Protein AF-A0A293N3F0-F1 (afdb_monomer_lite)

Secondary structure (DSSP, 8-state):
-HHHHHHHHHTT----HHHHHHHHHHHHHT---GGG-HHHHHHTHHHHHHTSTTPPSSTTHHHHHHHHHHHH--S---HHHHHHHHHHHHHHHHHHHHS-S--HHHHHHHHHHSTTHHHHHHHHHHHHHHHHHHHHHHHHHTT---GGGS--

Sequence (152 aa):
MEECLKARFQNRDIKNPECKKEVARLIHEGKADVQADPILHKACLTDIKYYCHGLSPGHGNILSCLLTGLESGSVTLTDECHTLLSKRVEMFEYAAQVAPVESIRDVVQQIANSPSRNYFLVVAMGALGVIFLGGLFCGRVTKRVPISMKNR

pLDDT: mean 80.21, std 11.43, range [46.19, 95.31]

Foldseek 3Di:
DVVVLLVCLLVVVDPDLVVNLVSLVVLLVQPWACVSPVQLCVQCVVVCVPFVPPDDHGPNSSVVSVVCCLPVVPDDGDPSNNVVNVSSVVSNVSSCVSHPDDDVVNVVVCLVPDPCVVVVVVVVVVVVVCVVVVCVVVVVVVVPPDPVPPPD

InterPro domains:
  IPR001893 Cysteine-rich Golgi apparatus protein 1 repeat [PF00839] (17-72)
  IPR017873 Cysteine-rich Golgi apparatus protein 1 repeat, eukaryote [PS51289] (14-74)
  IPR039728 Golgi apparatus protein 1 [PTHR11884] (1-152)

Radius of gyration: 26.38 Å; chains: 1; bounding box: 50×30×82 Å

Structure (mmCIF, N/CA/C/O backbone):
data_AF-A0A293N3F0-F1
#
_entry.id   AF-A0A293N3F0-F1
#
loop_
_atom_site.group_PDB
_atom_site.id
_atom_site.type_symbol
_atom_site.label_atom_id
_atom_site.label_alt_id
_atom_site.label_comp_id
_atom_site.label_asym_id
_atom_site.label_entity_id
_atom_site.label_seq_id
_atom_site.pdbx_PDB_ins_code
_atom_site.Cartn_x
_atom_site.Cartn_y
_atom_site.Cartn_z
_atom_site.occupancy
_atom_site.B_iso_or_equiv
_atom_site.auth_seq_id
_atom_site.auth_comp_id
_atom_site.auth_asym_id
_atom_site.auth_atom_id
_atom_site.pdbx_PDB_model_num
ATOM 1 N N . MET A 1 1 ? 1.650 -15.672 10.628 1.00 46.19 1 MET A N 1
ATOM 2 C CA . MET A 1 1 ? 3.028 -15.121 10.581 1.00 46.19 1 MET A CA 1
ATOM 3 C C . MET A 1 1 ? 3.096 -13.708 10.002 1.00 46.19 1 MET A C 1
ATOM 5 O O . MET A 1 1 ? 3.982 -12.974 10.418 1.00 46.19 1 MET A O 1
ATOM 9 N N . GLU A 1 2 ? 2.182 -13.285 9.118 1.00 61.94 2 GLU A N 1
ATOM 10 C CA . GLU A 1 2 ? 2.215 -11.922 8.549 1.00 61.94 2 GLU A CA 1
ATOM 11 C C . GLU A 1 2 ? 2.062 -10.787 9.575 1.00 61.94 2 GLU A C 1
ATOM 13 O O . GLU A 1 2 ? 2.668 -9.732 9.411 1.00 61.94 2 GLU A O 1
ATOM 18 N N . GLU A 1 3 ? 1.292 -10.994 10.646 1.00 72.12 3 GLU A N 1
ATOM 19 C CA . GLU A 1 3 ? 1.019 -9.955 11.652 1.00 72.12 3 GLU A CA 1
ATOM 20 C C . GLU A 1 3 ? 2.283 -9.467 12.368 1.00 72.12 3 GLU A C 1
ATOM 22 O O . GLU A 1 3 ? 2.443 -8.270 12.589 1.00 72.12 3 GLU A O 1
ATOM 27 N N . CYS A 1 4 ? 3.225 -10.368 12.669 1.00 81.56 4 CYS A N 1
ATOM 28 C CA . CYS A 1 4 ? 4.481 -9.999 13.323 1.00 81.56 4 CYS A CA 1
ATOM 29 C C . CYS A 1 4 ? 5.340 -9.107 12.414 1.00 81.56 4 CYS A C 1
ATOM 31 O O . CYS A 1 4 ? 5.905 -8.112 12.866 1.00 81.56 4 CYS A O 1
ATOM 33 N N . LEU A 1 5 ? 5.400 -9.425 11.117 1.00 84.19 5 LEU A N 1
ATOM 34 C CA . LEU A 1 5 ? 6.167 -8.642 10.152 1.00 84.19 5 LEU A CA 1
ATOM 35 C C . LEU A 1 5 ? 5.540 -7.258 9.929 1.00 84.19 5 LEU A C 1
ATOM 37 O O . LEU A 1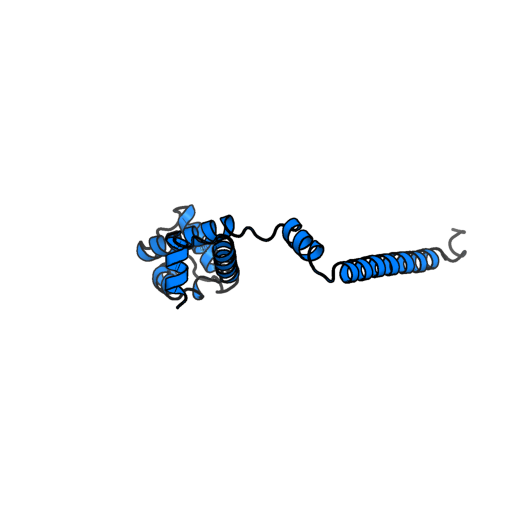 5 ? 6.259 -6.259 9.949 1.00 84.19 5 LEU A O 1
ATOM 41 N N . LYS A 1 6 ? 4.206 -7.188 9.806 1.00 82.94 6 LYS A N 1
ATOM 42 C CA . LYS A 1 6 ? 3.456 -5.922 9.718 1.00 82.94 6 LYS A CA 1
ATOM 43 C C . LYS A 1 6 ? 3.674 -5.058 10.966 1.00 82.94 6 LYS A C 1
ATOM 45 O O . LYS A 1 6 ? 3.966 -3.873 10.834 1.00 82.94 6 LYS A O 1
ATOM 50 N N . ALA A 1 7 ? 3.652 -5.655 12.160 1.00 84.31 7 ALA A N 1
ATOM 51 C CA . ALA A 1 7 ? 3.921 -4.951 13.415 1.00 84.31 7 ALA A CA 1
ATOM 52 C C . ALA A 1 7 ? 5.356 -4.399 13.489 1.00 84.31 7 ALA A C 1
ATOM 54 O O . ALA A 1 7 ? 5.555 -3.241 13.846 1.00 84.31 7 ALA A O 1
ATOM 55 N N . ARG A 1 8 ? 6.371 -5.186 13.100 1.00 89.12 8 ARG A N 1
ATOM 56 C CA . ARG A 1 8 ? 7.775 -4.726 13.048 1.00 89.12 8 ARG A CA 1
ATOM 57 C C . ARG A 1 8 ? 7.980 -3.592 12.046 1.00 89.12 8 ARG A C 1
ATOM 59 O O . ARG A 1 8 ? 8.755 -2.674 12.309 1.00 89.12 8 ARG A O 1
ATOM 66 N N . PHE A 1 9 ? 7.296 -3.655 10.906 1.00 87.62 9 PHE A N 1
ATOM 67 C CA . PHE A 1 9 ? 7.331 -2.603 9.897 1.00 87.62 9 PHE A CA 1
ATOM 68 C C . PHE A 1 9 ? 6.691 -1.310 10.421 1.00 87.62 9 PHE A C 1
ATOM 70 O O . PHE A 1 9 ? 7.307 -0.248 10.331 1.00 87.62 9 PHE A O 1
ATOM 77 N N . GLN A 1 10 ? 5.519 -1.417 11.055 1.00 86.00 10 GLN A N 1
ATOM 78 C CA . GLN A 1 10 ? 4.803 -0.293 11.667 1.00 86.00 10 GLN A CA 1
ATOM 79 C C . GLN A 1 10 ? 5.600 0.361 12.805 1.00 86.00 10 GLN A C 1
ATOM 81 O O . GLN A 1 10 ? 5.709 1.583 12.863 1.00 86.00 10 GLN A O 1
ATOM 86 N N . ASN A 1 11 ? 6.248 -0.446 13.648 1.00 88.19 11 ASN A N 1
ATOM 87 C CA . ASN A 1 11 ? 7.101 0.023 14.745 1.00 88.19 11 ASN A CA 1
ATOM 88 C C . ASN A 1 11 ? 8.466 0.561 14.283 1.00 88.19 11 ASN A C 1
ATOM 90 O O . ASN A 1 11 ? 9.259 1.003 15.108 1.00 88.19 11 ASN A O 1
ATOM 94 N N . ARG A 1 12 ? 8.755 0.545 12.973 1.00 87.19 12 ARG A N 1
ATOM 95 C CA . ARG A 1 12 ? 10.038 0.980 12.390 1.00 87.19 12 ARG A CA 1
ATOM 96 C C . ARG A 1 12 ? 11.248 0.189 12.914 1.00 87.19 12 ARG A C 1
ATOM 98 O O . ARG A 1 12 ? 12.374 0.681 12.881 1.00 87.19 12 ARG A O 1
ATOM 105 N N . ASP A 1 13 ? 11.031 -1.061 13.320 1.00 90.25 13 ASP A N 1
ATOM 106 C CA . ASP A 1 13 ? 12.058 -1.944 13.890 1.00 90.25 13 ASP A CA 1
ATOM 107 C C . ASP A 1 13 ? 13.000 -2.542 12.828 1.00 90.25 13 ASP A C 1
ATOM 109 O O . ASP A 1 13 ? 14.061 -3.086 13.151 1.00 90.25 13 ASP A O 1
ATOM 113 N N . ILE A 1 14 ? 12.621 -2.478 11.547 1.00 87.44 14 ILE A N 1
ATOM 114 C CA . ILE A 1 14 ? 13.403 -3.050 10.446 1.00 87.44 14 ILE A CA 1
ATOM 115 C C . ILE A 1 14 ? 14.575 -2.122 10.110 1.00 87.44 14 ILE A C 1
ATOM 117 O O . ILE A 1 14 ? 14.421 -1.117 9.416 1.00 87.44 14 ILE A O 1
ATOM 121 N N . LYS A 1 15 ? 15.766 -2.483 10.605 1.00 88.50 15 LYS A N 1
ATOM 122 C CA . LYS A 1 15 ? 17.005 -1.700 10.443 1.00 88.50 15 LYS A CA 1
ATOM 123 C C . LYS A 1 15 ? 17.650 -1.828 9.063 1.00 88.50 15 LYS A C 1
ATOM 125 O O . LYS A 1 15 ? 18.282 -0.883 8.606 1.00 88.50 15 LYS A O 1
ATOM 130 N N . ASN A 1 16 ? 17.538 -2.994 8.422 1.00 89.38 16 ASN A N 1
ATOM 131 C CA . ASN A 1 16 ? 18.142 -3.217 7.109 1.00 89.38 16 ASN A CA 1
ATOM 132 C C . ASN A 1 16 ? 17.300 -2.501 6.032 1.00 89.38 16 ASN A C 1
ATOM 134 O O . ASN A 1 16 ? 16.131 -2.861 5.876 1.00 89.38 16 ASN A O 1
ATOM 138 N N . PRO A 1 17 ? 17.864 -1.525 5.295 1.00 84.75 17 PRO A N 1
ATOM 139 C CA . PRO A 1 17 ? 17.119 -0.729 4.321 1.00 84.75 17 PRO A CA 1
ATOM 140 C C . PRO A 1 17 ? 16.588 -1.556 3.144 1.00 84.75 17 PRO A C 1
ATOM 142 O O . PRO A 1 17 ? 15.457 -1.330 2.727 1.00 84.75 17 PRO A O 1
ATOM 145 N N . GLU A 1 18 ? 17.336 -2.555 2.670 1.00 83.19 18 GLU A N 1
ATOM 146 C CA . GLU A 1 18 ? 16.906 -3.434 1.572 1.00 83.19 18 GLU A CA 1
ATOM 147 C C . GLU A 1 18 ? 15.745 -4.333 2.013 1.00 83.19 18 GLU A C 1
ATOM 149 O O . GLU A 1 18 ? 14.714 -4.412 1.353 1.00 83.19 18 GLU A O 1
ATOM 154 N N . CYS A 1 19 ? 15.857 -4.937 3.202 1.00 88.12 19 CYS A N 1
ATOM 155 C CA . CYS A 1 19 ? 14.767 -5.724 3.791 1.00 88.12 19 CYS A CA 1
ATOM 156 C C . CYS A 1 19 ? 13.516 -4.863 4.001 1.00 88.12 19 CYS A C 1
ATOM 158 O O . CYS A 1 19 ? 12.400 -5.276 3.707 1.00 88.12 19 CYS A O 1
ATOM 160 N N . LYS A 1 20 ? 13.702 -3.630 4.473 1.00 88.50 20 LYS A N 1
ATOM 161 C CA . LYS A 1 20 ? 12.616 -2.678 4.687 1.00 88.50 20 LYS A CA 1
ATOM 162 C C . LYS A 1 20 ? 11.925 -2.290 3.374 1.00 88.50 20 LYS A C 1
ATOM 164 O O . LYS A 1 20 ? 10.699 -2.196 3.362 1.00 88.50 20 LYS A O 1
ATOM 169 N N . LYS A 1 21 ? 12.686 -2.104 2.289 1.00 86.19 21 LYS A N 1
ATOM 170 C CA . LYS A 1 21 ? 12.165 -1.832 0.942 1.00 86.19 21 LYS A CA 1
ATOM 171 C C . LYS A 1 21 ? 11.367 -3.016 0.400 1.00 86.19 21 LYS A C 1
ATOM 173 O O . LYS A 1 21 ? 10.247 -2.818 -0.056 1.00 86.19 21 LYS A O 1
ATOM 178 N N . GLU A 1 22 ? 11.876 -4.238 0.531 1.00 84.00 22 GLU A N 1
ATOM 179 C CA . GLU A 1 22 ? 11.142 -5.437 0.106 1.00 84.00 22 GLU A CA 1
ATOM 180 C C . GLU A 1 22 ? 9.869 -5.668 0.921 1.00 84.00 22 GLU A C 1
ATOM 182 O O . GLU A 1 22 ? 8.820 -5.972 0.361 1.00 84.00 22 GLU A O 1
ATOM 187 N N . VAL A 1 23 ? 9.908 -5.458 2.239 1.00 87.81 23 VAL A N 1
ATOM 188 C CA . VAL A 1 23 ? 8.703 -5.549 3.077 1.00 87.81 23 VAL A CA 1
ATOM 189 C C . VAL A 1 23 ? 7.677 -4.487 2.677 1.00 87.81 23 VAL A C 1
ATOM 191 O O . VAL A 1 23 ? 6.494 -4.799 2.564 1.00 87.81 23 VAL A O 1
ATOM 194 N N . ALA A 1 24 ? 8.113 -3.255 2.407 1.00 86.06 24 ALA A N 1
ATOM 195 C CA . ALA A 1 24 ? 7.238 -2.206 1.895 1.00 86.06 24 ALA A CA 1
ATOM 196 C C . ALA A 1 24 ? 6.640 -2.567 0.525 1.00 86.06 24 ALA A C 1
ATOM 198 O O . ALA A 1 24 ? 5.442 -2.373 0.323 1.00 86.06 24 ALA A O 1
ATOM 199 N N . ARG A 1 25 ? 7.436 -3.155 -0.379 1.00 82.69 25 ARG A N 1
ATOM 200 C CA . ARG A 1 25 ? 6.977 -3.651 -1.684 1.00 82.69 25 ARG A CA 1
ATOM 201 C C . ARG A 1 25 ? 5.902 -4.726 -1.521 1.00 82.69 25 ARG A C 1
ATOM 203 O O . ARG A 1 25 ? 4.836 -4.602 -2.110 1.00 82.69 25 ARG A O 1
ATOM 210 N N . LEU A 1 26 ? 6.125 -5.713 -0.651 1.00 81.94 26 LEU A N 1
ATOM 211 C CA . LEU A 1 26 ? 5.149 -6.766 -0.344 1.00 81.94 26 LEU A CA 1
ATOM 212 C C . LEU A 1 26 ? 3.852 -6.208 0.259 1.00 81.94 26 LEU A C 1
ATOM 214 O O . LEU A 1 26 ? 2.766 -6.667 -0.084 1.00 81.94 26 LEU A O 1
ATOM 218 N N . ILE A 1 27 ? 3.944 -5.205 1.137 1.00 82.00 27 ILE A N 1
ATOM 219 C CA . ILE A 1 27 ? 2.766 -4.519 1.687 1.00 82.00 27 ILE A CA 1
ATOM 220 C C . ILE A 1 27 ? 2.012 -3.783 0.573 1.00 82.00 27 ILE A C 1
ATOM 222 O O . ILE A 1 27 ? 0.787 -3.855 0.522 1.00 82.00 27 ILE A O 1
ATOM 226 N N . HIS A 1 28 ? 2.725 -3.106 -0.329 1.00 77.12 28 HIS A N 1
ATOM 227 C CA . HIS A 1 28 ? 2.126 -2.374 -1.442 1.00 77.12 28 HIS A CA 1
ATOM 228 C C . HIS A 1 28 ? 1.442 -3.306 -2.453 1.00 77.12 28 HIS A C 1
ATOM 230 O O . HIS A 1 28 ? 0.310 -3.055 -2.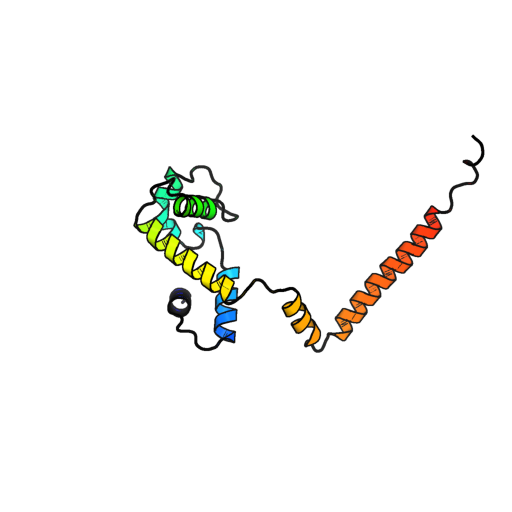855 1.00 77.12 28 HIS A O 1
ATOM 236 N N . GLU A 1 29 ? 2.088 -4.415 -2.809 1.00 73.44 29 GLU A N 1
ATOM 237 C CA . GLU A 1 29 ? 1.539 -5.453 -3.692 1.00 73.44 29 GLU A CA 1
ATOM 238 C C . GLU A 1 29 ? 0.371 -6.204 -3.042 1.00 73.44 29 GLU A C 1
ATOM 240 O O . GLU A 1 29 ? -0.576 -6.598 -3.718 1.00 73.44 29 GLU A O 1
ATOM 245 N N . GLY A 1 30 ? 0.392 -6.335 -1.714 1.00 69.25 30 GLY A N 1
ATOM 246 C CA . GLY A 1 30 ? -0.699 -6.882 -0.913 1.00 69.25 30 GLY A CA 1
ATOM 247 C C . GLY A 1 30 ? -1.872 -5.920 -0.690 1.00 69.25 30 GLY A C 1
ATOM 248 O O . GLY A 1 30 ? -2.778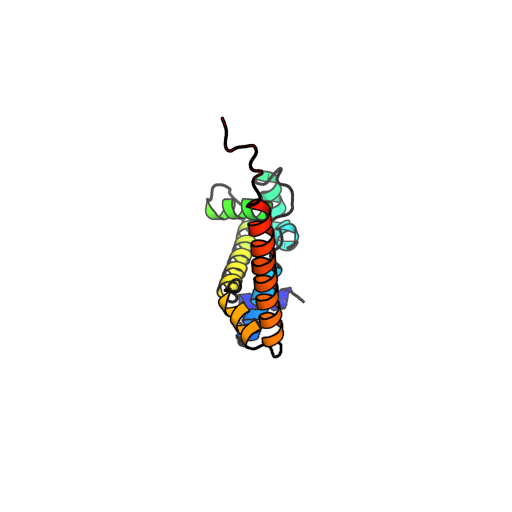 -6.249 0.083 1.00 69.25 30 GLY A O 1
ATOM 249 N N . LYS A 1 31 ? -1.883 -4.733 -1.319 1.00 63.84 31 LYS A N 1
ATOM 250 C CA . LYS A 1 31 ? -2.985 -3.764 -1.223 1.00 63.84 31 LYS A CA 1
ATOM 251 C C . LYS A 1 31 ? -4.223 -4.298 -1.949 1.00 63.84 31 LYS A C 1
ATOM 253 O O . LYS A 1 31 ? -4.488 -3.980 -3.103 1.00 63.84 31 LYS A O 1
ATOM 258 N N . ALA A 1 32 ? -4.995 -5.114 -1.249 1.00 63.22 32 ALA A N 1
ATOM 259 C CA . ALA A 1 32 ? -6.278 -5.627 -1.703 1.00 63.22 32 ALA A CA 1
ATOM 260 C C . ALA A 1 32 ? -7.451 -4.910 -1.004 1.00 63.22 32 ALA A C 1
ATOM 262 O O . ALA A 1 32 ? -7.255 -4.124 -0.069 1.00 63.22 32 ALA A O 1
ATOM 263 N N . ASP A 1 33 ? -8.673 -5.158 -1.495 1.00 63.69 33 ASP A N 1
ATOM 264 C CA . ASP A 1 33 ? -9.922 -4.585 -0.971 1.00 63.69 33 ASP A CA 1
ATOM 265 C C . ASP A 1 33 ? -10.056 -4.796 0.554 1.00 63.69 33 ASP A C 1
ATOM 267 O O . ASP A 1 33 ? -9.345 -5.603 1.156 1.00 63.69 33 ASP A O 1
ATOM 271 N N . VAL A 1 34 ? -10.985 -4.097 1.209 1.00 68.12 34 VAL A N 1
ATOM 272 C CA . VAL A 1 34 ? -11.257 -4.223 2.651 1.00 68.12 34 VAL A CA 1
ATOM 273 C C . VAL A 1 34 ? -11.445 -5.691 3.072 1.00 68.12 34 VAL A C 1
ATOM 275 O O . VAL A 1 34 ? -11.053 -6.068 4.167 1.00 68.12 34 VAL A O 1
ATOM 278 N N . GLN A 1 35 ? -11.949 -6.541 2.170 1.00 66.00 35 GLN A N 1
ATOM 279 C CA . GLN A 1 35 ? -12.154 -7.978 2.375 1.00 66.00 35 GLN A CA 1
ATOM 280 C C . GLN A 1 35 ? -10.866 -8.794 2.551 1.00 66.00 35 GLN A C 1
ATOM 282 O O . GLN A 1 35 ? -10.912 -9.878 3.128 1.00 66.00 35 GLN A O 1
ATOM 287 N N . ALA A 1 36 ? -9.724 -8.300 2.071 1.00 72.44 36 ALA A N 1
ATOM 288 C CA . ALA A 1 36 ? -8.440 -8.974 2.245 1.00 72.44 36 ALA A CA 1
ATOM 289 C C . ALA A 1 36 ? -7.894 -8.860 3.675 1.00 72.44 36 ALA A C 1
ATOM 291 O O . ALA A 1 36 ? -6.981 -9.593 4.046 1.00 72.44 36 ALA A O 1
ATOM 292 N N . ASP A 1 37 ? -8.452 -7.953 4.478 1.00 76.81 37 ASP A N 1
ATOM 293 C CA . ASP A 1 37 ? -8.165 -7.834 5.899 1.00 76.81 37 ASP A CA 1
ATOM 294 C C . ASP A 1 37 ? -9.435 -8.179 6.693 1.00 76.81 37 ASP A C 1
ATOM 296 O O . ASP A 1 37 ? -10.302 -7.323 6.886 1.00 76.81 37 ASP A O 1
ATOM 300 N N . PRO A 1 38 ? -9.591 -9.439 7.139 1.00 82.38 38 PRO A N 1
ATOM 301 C CA . PRO A 1 38 ? -10.797 -9.877 7.834 1.00 82.38 38 PRO A CA 1
ATOM 302 C C . PRO A 1 38 ? -11.023 -9.140 9.161 1.00 82.38 38 PRO A C 1
ATOM 304 O O . PRO A 1 38 ? -12.167 -9.054 9.608 1.00 82.38 38 PRO A O 1
ATOM 307 N N . ILE A 1 39 ? -9.972 -8.585 9.777 1.00 83.62 39 ILE A N 1
ATOM 308 C CA . ILE A 1 39 ? -10.074 -7.803 11.015 1.00 83.62 39 ILE A CA 1
ATOM 309 C C . ILE A 1 39 ? -10.707 -6.449 10.697 1.00 83.62 39 ILE A C 1
ATOM 311 O O . ILE A 1 39 ? -11.724 -6.084 11.286 1.00 83.62 39 ILE A O 1
ATOM 315 N N . LEU A 1 40 ? -10.161 -5.745 9.706 1.00 85.00 40 LEU A N 1
ATOM 316 C CA . LEU A 1 40 ? -10.698 -4.464 9.258 1.00 85.00 40 LEU A CA 1
ATOM 317 C C . LEU A 1 40 ? -12.111 -4.599 8.683 1.00 85.00 40 LEU A C 1
ATOM 319 O O . LEU A 1 40 ? -12.986 -3.797 9.000 1.00 85.00 40 LEU A O 1
ATOM 323 N N . HIS A 1 41 ? -12.357 -5.623 7.863 1.00 86.38 41 HIS A N 1
ATOM 324 C CA . HIS A 1 41 ? -13.678 -5.875 7.298 1.00 86.38 41 HIS A CA 1
ATOM 325 C C . HIS A 1 41 ? -14.718 -6.112 8.392 1.00 86.38 41 HIS A C 1
ATOM 327 O O . HIS A 1 41 ? -15.832 -5.614 8.277 1.00 86.38 41 HIS A O 1
ATOM 333 N N . LYS A 1 42 ? -14.368 -6.844 9.459 1.00 88.31 42 LYS A N 1
ATOM 334 C CA . LYS A 1 42 ? -15.274 -7.087 10.586 1.00 88.31 42 LYS A CA 1
ATOM 335 C C . LYS A 1 42 ? -15.566 -5.804 11.364 1.00 88.31 42 LYS A C 1
ATOM 337 O O . LYS A 1 42 ? -16.730 -5.557 11.667 1.00 88.31 42 LYS A O 1
ATOM 342 N N . ALA A 1 43 ? -14.543 -4.998 11.642 1.00 88.31 43 ALA A N 1
ATOM 343 C CA . ALA A 1 43 ? -14.697 -3.728 12.348 1.00 88.31 43 ALA A CA 1
ATOM 344 C C . ALA A 1 43 ? -15.548 -2.722 11.558 1.00 88.31 43 ALA A C 1
ATOM 346 O O . ALA A 1 43 ? -16.447 -2.097 12.107 1.00 88.31 43 ALA A O 1
ATOM 347 N N . CYS A 1 44 ? -15.329 -2.628 10.246 1.00 89.50 44 CYS A N 1
ATOM 348 C CA . CYS A 1 44 ? -16.058 -1.713 9.368 1.00 89.50 44 CYS A CA 1
ATOM 349 C C . CYS A 1 44 ? -17.349 -2.308 8.786 1.00 89.50 44 CYS A C 1
ATOM 351 O O . CYS A 1 44 ? -18.004 -1.661 7.974 1.00 89.50 44 CYS A O 1
ATOM 353 N N . LEU A 1 45 ? -17.751 -3.529 9.160 1.00 90.06 45 LEU A N 1
ATOM 354 C CA . LEU A 1 45 ? -18.873 -4.237 8.525 1.00 90.06 45 LEU A CA 1
ATOM 355 C C . LEU A 1 45 ? -20.192 -3.464 8.634 1.00 90.06 45 LEU A C 1
ATOM 357 O O . LEU A 1 45 ? -21.011 -3.471 7.714 1.00 90.06 45 LEU A O 1
ATOM 361 N N . THR A 1 46 ? -20.389 -2.809 9.773 1.00 89.81 46 THR A N 1
ATOM 362 C CA . THR A 1 46 ? -21.546 -1.959 10.054 1.00 89.81 46 THR A CA 1
ATOM 363 C C . THR A 1 46 ? -21.516 -0.715 9.168 1.00 89.81 46 THR A C 1
ATOM 365 O O . THR A 1 46 ? -22.477 -0.458 8.447 1.00 89.81 46 THR A O 1
ATOM 368 N N . ASP A 1 47 ? -20.385 -0.010 9.128 1.00 89.50 47 ASP A N 1
ATOM 369 C CA . ASP A 1 47 ? -20.203 1.204 8.326 1.00 89.50 47 ASP A CA 1
ATOM 370 C C . ASP A 1 47 ? -20.344 0.933 6.820 1.00 89.50 47 ASP A C 1
ATOM 372 O O . ASP A 1 47 ? -20.991 1.690 6.097 1.00 89.50 47 ASP A O 1
ATOM 376 N N . ILE A 1 48 ? -19.835 -0.208 6.346 1.00 89.25 48 ILE A N 1
ATOM 377 C CA . ILE A 1 48 ? -19.987 -0.648 4.954 1.00 89.25 48 ILE A CA 1
ATOM 378 C C . ILE A 1 48 ? -21.467 -0.831 4.601 1.00 89.25 48 ILE A C 1
ATOM 380 O O . ILE A 1 48 ? -21.898 -0.417 3.527 1.00 89.25 48 ILE A O 1
ATOM 384 N N . LYS A 1 49 ? -22.258 -1.434 5.498 1.00 89.25 49 LYS A N 1
ATOM 385 C CA . LYS A 1 49 ? -23.689 -1.681 5.269 1.00 89.25 49 LYS A CA 1
ATOM 386 C C . LYS A 1 49 ? -24.533 -0.413 5.281 1.00 89.25 49 LYS A C 1
ATOM 388 O O . LYS A 1 49 ? -25.533 -0.379 4.575 1.00 89.25 49 LYS A O 1
ATOM 393 N N . TYR A 1 50 ? -24.179 0.584 6.085 1.00 88.88 50 TYR A N 1
ATOM 394 C CA . TYR A 1 50 ? -24.948 1.825 6.162 1.00 88.88 50 TYR A CA 1
ATOM 395 C C . TYR A 1 50 ? -24.534 2.820 5.075 1.00 88.88 50 TYR A C 1
ATOM 397 O O . TYR A 1 50 ? -25.388 3.349 4.363 1.00 88.88 50 TYR A O 1
ATOM 405 N N . TYR A 1 51 ? -23.231 3.036 4.904 1.00 87.69 51 TYR A N 1
ATOM 406 C CA . TYR A 1 51 ? -22.710 4.141 4.099 1.00 87.69 51 TYR A CA 1
ATOM 407 C C . TYR A 1 51 ? -22.241 3.711 2.714 1.00 87.69 51 TYR A C 1
ATOM 409 O O . TYR A 1 51 ? -22.501 4.400 1.734 1.00 87.69 51 TYR A O 1
ATOM 417 N N . CYS A 1 52 ? -21.612 2.542 2.612 1.00 88.56 52 CYS A N 1
ATOM 418 C CA . CYS A 1 52 ? -21.068 2.022 1.356 1.00 88.56 52 CYS A CA 1
ATOM 419 C C . CYS A 1 52 ? -21.975 0.949 0.726 1.00 88.56 52 CYS A C 1
ATOM 421 O O . CYS A 1 52 ? -21.499 0.058 0.014 1.00 88.56 52 CYS A O 1
ATOM 423 N N . HIS A 1 53 ? -23.283 1.010 1.000 1.00 85.44 53 HIS A N 1
ATOM 424 C CA . HIS A 1 53 ? -24.245 0.032 0.504 1.00 85.44 53 HIS A CA 1
ATOM 425 C C . HIS A 1 53 ? -24.350 0.084 -1.027 1.00 85.44 53 HIS A C 1
ATOM 427 O O . HIS A 1 53 ? -24.338 1.149 -1.637 1.00 85.44 53 HIS A O 1
ATOM 433 N N . GLY A 1 54 ? -24.453 -1.084 -1.666 1.00 83.00 54 GLY A N 1
ATOM 434 C CA . GLY A 1 54 ? -24.599 -1.186 -3.123 1.00 83.00 54 GLY A CA 1
ATOM 435 C C . GLY A 1 54 ? -23.295 -1.110 -3.926 1.00 83.00 54 GLY A C 1
ATOM 436 O O . GLY A 1 54 ? -23.333 -1.300 -5.140 1.00 83.00 54 GLY A O 1
ATOM 437 N N . LEU A 1 55 ? -22.139 -0.903 -3.285 1.00 86.06 55 LEU A N 1
ATOM 438 C CA . LEU A 1 55 ? -20.846 -1.040 -3.955 1.00 86.06 55 LEU A CA 1
ATOM 439 C C . LEU A 1 55 ? -20.473 -2.517 -4.102 1.00 86.06 55 LEU A C 1
ATOM 441 O O . LEU A 1 55 ? -20.510 -3.283 -3.138 1.00 86.06 55 LEU A O 1
ATOM 445 N N . SER A 1 56 ? -20.083 -2.915 -5.315 1.00 81.62 56 SER A N 1
ATOM 446 C CA . SER A 1 56 ? -19.550 -4.259 -5.533 1.00 81.62 56 SER A CA 1
ATOM 447 C C . SER A 1 56 ? -18.190 -4.386 -4.844 1.00 81.62 56 SER A C 1
ATOM 449 O O . SER A 1 56 ? -17.329 -3.525 -5.068 1.00 81.62 56 SER A O 1
ATOM 451 N N . PRO A 1 57 ? -17.958 -5.461 -4.070 1.00 79.06 57 PRO A N 1
ATOM 452 C CA . PRO A 1 57 ? -16.624 -5.782 -3.591 1.00 79.06 57 PRO A CA 1
ATOM 453 C C . PRO A 1 57 ? -15.681 -6.000 -4.780 1.00 79.06 57 PRO A C 1
ATOM 455 O O . PRO A 1 57 ? -16.088 -6.516 -5.826 1.00 79.06 57 PRO A O 1
ATOM 458 N N . GLY A 1 58 ? -14.426 -5.595 -4.618 1.00 77.69 58 GLY A N 1
ATOM 459 C CA . GLY A 1 58 ? -13.398 -5.631 -5.649 1.00 77.69 58 GLY A CA 1
ATOM 460 C C . GLY A 1 58 ? -12.949 -4.233 -6.074 1.00 77.69 58 GLY A C 1
ATOM 461 O O . GLY A 1 58 ? -13.655 -3.237 -5.913 1.00 77.69 58 GLY A O 1
ATOM 462 N N . HIS A 1 59 ? -11.745 -4.172 -6.646 1.00 74.62 59 HIS A N 1
ATOM 463 C CA . HIS A 1 59 ? -11.103 -2.942 -7.135 1.00 74.62 59 HIS A CA 1
ATOM 464 C C . HIS A 1 59 ? -10.894 -1.847 -6.070 1.00 74.62 59 HIS A C 1
ATOM 466 O O . HIS A 1 59 ? -10.485 -0.741 -6.409 1.00 74.62 59 HIS A O 1
ATOM 472 N N . GLY A 1 60 ? -11.129 -2.140 -4.784 1.00 81.12 60 GLY A N 1
ATOM 473 C CA . GLY A 1 60 ? -10.959 -1.172 -3.705 1.00 81.12 60 GLY A CA 1
ATOM 474 C C . GLY A 1 60 ? -12.106 -0.167 -3.593 1.00 81.12 60 GLY A C 1
ATOM 475 O O . GLY A 1 60 ? -11.935 0.850 -2.927 1.00 81.12 60 GLY A O 1
ATOM 476 N N . ASN A 1 61 ? -13.269 -0.435 -4.197 1.00 86.31 61 ASN A N 1
ATOM 477 C CA . ASN A 1 61 ? -14.420 0.477 -4.167 1.00 86.31 61 ASN A CA 1
ATOM 478 C C . ASN A 1 61 ? -14.903 0.750 -2.737 1.00 86.31 61 ASN A C 1
ATOM 480 O O . ASN A 1 61 ? -15.128 1.898 -2.352 1.00 86.31 61 ASN A O 1
ATOM 484 N N . ILE A 1 62 ? -15.028 -0.310 -1.933 1.00 88.06 62 ILE A N 1
ATOM 485 C CA . ILE A 1 62 ? -15.476 -0.203 -0.540 1.00 88.06 62 ILE A CA 1
ATOM 486 C C . ILE A 1 62 ? -14.425 0.535 0.291 1.00 88.06 62 ILE A C 1
ATOM 488 O O . ILE A 1 62 ? -14.761 1.440 1.051 1.00 88.06 62 ILE A O 1
ATOM 492 N N . LEU A 1 63 ? -13.147 0.190 0.107 1.00 87.38 63 LEU A N 1
ATOM 493 C CA . LEU A 1 63 ? -12.046 0.881 0.772 1.00 87.38 63 LEU A CA 1
ATOM 494 C C . LEU A 1 63 ? -12.033 2.377 0.424 1.00 87.38 63 LEU A C 1
ATOM 496 O O . LEU A 1 63 ? -11.906 3.196 1.324 1.00 87.38 63 LEU A O 1
ATOM 500 N N . SER A 1 64 ? -12.223 2.742 -0.846 1.00 88.12 64 SER A N 1
ATOM 501 C CA . SER A 1 64 ? -12.297 4.142 -1.280 1.00 88.12 64 SER A CA 1
ATOM 502 C C . SER A 1 64 ? -13.449 4.889 -0.612 1.00 88.12 64 SER A C 1
ATOM 504 O O . SER A 1 64 ? -13.249 6.003 -0.145 1.00 88.12 64 SER A O 1
ATOM 506 N N . CYS A 1 65 ? -14.632 4.277 -0.523 1.00 90.06 65 CYS A N 1
ATOM 507 C CA . CYS A 1 65 ? -15.780 4.861 0.171 1.00 90.06 65 CYS A CA 1
ATOM 508 C C . CYS A 1 65 ? -15.481 5.126 1.658 1.00 90.06 65 CYS A C 1
ATOM 510 O O . CYS A 1 65 ? -15.716 6.229 2.151 1.00 90.06 65 CYS A O 1
ATOM 512 N N . LEU A 1 66 ? -14.893 4.147 2.355 1.00 89.31 66 LEU A N 1
ATOM 513 C CA . LEU A 1 66 ? -14.498 4.290 3.760 1.00 89.31 66 LEU A CA 1
ATOM 514 C C . LEU A 1 66 ? -13.430 5.379 3.955 1.00 89.31 66 LEU A C 1
ATOM 516 O O . LEU A 1 66 ? -13.520 6.151 4.906 1.00 89.31 66 LEU A O 1
ATOM 520 N N . LEU A 1 67 ? -12.451 5.477 3.049 1.00 89.19 67 LEU A N 1
ATOM 521 C CA . LEU A 1 67 ? -11.421 6.524 3.077 1.00 89.19 67 LEU A CA 1
ATOM 522 C C . LEU A 1 67 ? -12.018 7.917 2.876 1.00 89.19 67 LEU A C 1
ATOM 524 O O . LEU A 1 67 ? -11.679 8.840 3.609 1.00 89.19 67 LEU A O 1
ATOM 528 N N . THR A 1 68 ? -12.959 8.069 1.943 1.00 88.31 68 THR A N 1
ATOM 529 C CA . THR A 1 68 ? -13.677 9.337 1.773 1.00 88.31 68 THR A CA 1
ATOM 530 C C . THR A 1 68 ? -14.466 9.697 3.030 1.00 88.31 68 THR A C 1
ATOM 532 O O . THR A 1 68 ? -14.459 10.860 3.433 1.00 88.31 68 THR A O 1
ATOM 535 N N . GLY A 1 69 ? -15.106 8.721 3.683 1.00 87.31 69 GLY A N 1
ATOM 536 C CA . GLY A 1 69 ? -15.776 8.926 4.971 1.00 87.31 69 GLY A CA 1
ATOM 537 C C . GLY A 1 69 ? -14.817 9.404 6.066 1.00 87.31 69 GLY A C 1
ATOM 538 O O . GLY A 1 69 ? -15.142 10.341 6.792 1.00 87.31 69 GLY A O 1
ATOM 539 N N . LEU A 1 70 ? -13.616 8.820 6.121 1.00 88.06 70 LEU A N 1
ATOM 540 C CA . LEU A 1 70 ? -12.554 9.182 7.061 1.00 88.06 70 LEU A CA 1
ATOM 541 C C . LEU A 1 70 ? -12.037 10.617 6.855 1.00 88.06 70 LEU A C 1
ATOM 543 O O . LEU A 1 70 ? -11.861 11.345 7.826 1.00 88.06 70 LEU A O 1
ATOM 547 N N . GLU A 1 71 ? -11.804 11.034 5.607 1.00 85.38 71 GLU A N 1
ATOM 548 C CA . GLU A 1 71 ? -11.228 12.351 5.284 1.00 85.38 71 GLU A CA 1
ATOM 549 C C . GLU A 1 71 ? -12.242 13.494 5.355 1.00 85.38 71 GLU A C 1
ATOM 551 O O . GLU A 1 71 ? -11.935 14.585 5.833 1.00 85.38 71 GLU A O 1
ATOM 556 N N . SER A 1 72 ? -13.452 13.268 4.843 1.00 79.38 72 SER A N 1
ATOM 557 C CA . SER A 1 72 ? -14.453 14.331 4.705 1.00 79.38 72 SER A CA 1
ATOM 558 C C . SER A 1 72 ? -15.231 14.601 5.991 1.00 79.38 72 SER A C 1
ATOM 560 O O . SER A 1 72 ? -15.907 15.625 6.081 1.00 79.38 72 SER A O 1
ATOM 562 N N . GLY A 1 73 ? -15.214 13.668 6.952 1.00 74.06 73 GLY A N 1
ATOM 563 C CA . GLY A 1 73 ? -16.088 13.711 8.128 1.00 74.06 73 GLY A CA 1
ATOM 564 C C . GLY A 1 73 ? -17.583 13.713 7.779 1.00 74.06 73 GLY A C 1
ATOM 565 O O . GLY A 1 73 ? -18.417 13.962 8.646 1.00 74.06 73 GLY A O 1
ATOM 56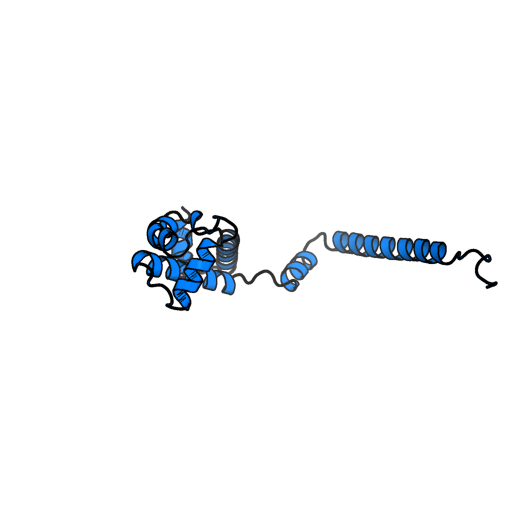6 N N . SER A 1 74 ? -17.937 13.449 6.514 1.00 68.56 74 SER A N 1
ATOM 567 C CA . SER A 1 74 ? -19.323 13.426 6.024 1.00 68.56 74 SER A CA 1
ATOM 568 C C . SER A 1 74 ? -20.134 12.275 6.618 1.00 68.56 74 SER A C 1
ATOM 570 O O . SER A 1 74 ? -21.364 12.285 6.584 1.00 68.56 74 SER A O 1
ATOM 572 N N . VAL A 1 75 ? -19.431 11.288 7.170 1.00 79.12 75 VAL A N 1
ATOM 573 C CA . VAL A 1 75 ? -19.962 10.052 7.713 1.00 79.12 75 VAL A CA 1
ATOM 574 C C . VAL A 1 75 ? -19.300 9.790 9.062 1.00 79.12 75 VAL A C 1
ATOM 576 O O . VAL A 1 75 ? -18.075 9.760 9.167 1.00 79.12 75 VAL A O 1
ATOM 579 N N . THR A 1 76 ? -20.107 9.569 10.097 1.00 83.31 76 THR A N 1
ATOM 580 C CA . THR A 1 76 ? -19.612 9.140 11.409 1.00 83.31 76 THR A CA 1
ATOM 581 C C . THR A 1 76 ? -19.358 7.638 11.376 1.00 83.31 76 THR A C 1
ATOM 583 O O . THR A 1 76 ? -20.275 6.843 11.568 1.00 83.31 76 THR A O 1
ATOM 586 N N . LEU A 1 77 ? -18.112 7.260 11.093 1.00 85.94 77 LEU A N 1
ATOM 587 C CA . LEU A 1 77 ? -17.660 5.875 11.204 1.00 85.94 77 LEU A CA 1
ATOM 588 C C . LEU A 1 77 ? -17.647 5.443 12.673 1.00 85.94 77 LEU A C 1
ATOM 590 O O . LEU A 1 77 ? -17.441 6.261 13.571 1.00 85.94 77 LEU A O 1
ATOM 594 N N . THR A 1 78 ? -17.817 4.148 12.921 1.00 89.31 78 THR A N 1
ATOM 595 C CA . THR A 1 78 ? -17.611 3.589 14.262 1.00 89.31 78 THR A CA 1
ATOM 596 C C . THR A 1 78 ? -16.164 3.786 14.734 1.00 89.31 78 THR A C 1
ATOM 598 O O . THR A 1 78 ? -15.229 3.700 13.935 1.00 89.31 78 THR A O 1
ATOM 601 N N . ASP A 1 79 ? -15.955 3.993 16.041 1.00 89.75 79 ASP A N 1
ATOM 602 C CA . ASP A 1 79 ? -14.612 4.179 16.624 1.00 89.75 79 ASP A CA 1
ATOM 603 C C . ASP A 1 79 ? -13.659 3.019 16.281 1.00 89.75 79 ASP A C 1
ATOM 605 O O . ASP A 1 79 ? -12.471 3.216 16.001 1.00 89.75 79 ASP A O 1
ATOM 609 N N . GLU A 1 80 ? -14.179 1.791 16.258 1.00 90.00 80 GLU A N 1
ATOM 610 C CA . GLU A 1 80 ? -13.404 0.598 15.919 1.00 90.00 80 GLU A CA 1
ATOM 611 C C . GLU A 1 80 ? -12.971 0.606 14.444 1.00 90.00 80 GLU A C 1
ATOM 613 O O . GLU A 1 80 ? -11.798 0.370 14.143 1.00 90.00 80 GLU A O 1
ATOM 618 N N . CYS A 1 81 ? -13.876 0.954 13.522 1.00 90.31 81 CYS A N 1
ATOM 619 C CA . CYS A 1 81 ? -13.534 1.090 12.109 1.00 90.31 81 CYS A CA 1
ATOM 620 C C . CYS A 1 81 ? -12.554 2.242 11.878 1.00 90.31 81 CYS A C 1
ATOM 622 O O . CYS A 1 81 ? -11.537 2.050 11.215 1.00 90.31 81 CYS A O 1
ATOM 624 N N . HIS A 1 82 ? -12.807 3.413 12.468 1.00 90.56 82 HIS A N 1
ATOM 625 C CA . HIS A 1 82 ? -11.954 4.591 12.330 1.00 90.56 82 HIS A CA 1
ATOM 626 C C . HIS A 1 82 ? -10.514 4.294 12.768 1.00 90.56 82 HIS A C 1
ATOM 628 O O . HIS A 1 82 ? -9.560 4.536 12.030 1.00 90.56 82 HIS A O 1
ATOM 634 N N . THR A 1 83 ? -10.333 3.719 13.958 1.00 90.75 83 THR A N 1
ATOM 635 C CA . THR A 1 83 ? -8.995 3.438 14.500 1.00 90.75 83 THR A CA 1
ATOM 636 C C . THR A 1 83 ? -8.219 2.412 13.676 1.00 90.75 83 THR A C 1
ATOM 638 O O . THR A 1 83 ? -7.020 2.593 13.442 1.00 90.75 83 THR A O 1
ATOM 641 N N . LEU A 1 84 ? -8.872 1.341 13.217 1.00 89.12 84 LEU A N 1
ATOM 642 C CA . LEU A 1 84 ? -8.227 0.315 12.397 1.00 89.12 84 LEU A CA 1
ATOM 643 C C . LEU A 1 84 ? -7.960 0.797 10.968 1.00 89.12 84 LEU A C 1
ATOM 645 O O . LEU A 1 84 ? -6.894 0.507 10.418 1.00 89.12 84 LEU A O 1
ATOM 649 N N . LEU A 1 85 ? -8.879 1.570 10.388 1.00 89.19 85 LEU A N 1
ATOM 650 C CA . LEU A 1 85 ? -8.719 2.149 9.059 1.00 89.19 85 LEU A CA 1
ATOM 651 C C . LEU A 1 85 ? -7.553 3.139 9.033 1.00 89.19 85 LEU A C 1
ATOM 653 O O . LEU A 1 85 ? -6.686 3.016 8.170 1.00 89.19 85 LEU A O 1
ATOM 657 N N . SER A 1 86 ? -7.453 4.034 10.019 1.00 89.69 86 SER A N 1
ATOM 658 C CA . SER A 1 86 ? -6.339 4.986 10.122 1.00 89.69 86 SER A CA 1
ATOM 659 C C . SER A 1 86 ? -4.988 4.290 10.289 1.00 89.69 86 SER A C 1
ATOM 661 O O . SER A 1 86 ? -4.037 4.626 9.585 1.00 89.69 86 SER A O 1
ATOM 663 N N . LYS A 1 87 ? -4.899 3.255 11.140 1.00 88.56 87 LYS A N 1
ATOM 664 C CA . LYS A 1 87 ? -3.670 2.444 11.278 1.00 88.56 87 LYS A CA 1
ATOM 665 C C . LYS A 1 87 ? -3.245 1.813 9.956 1.00 88.56 87 LYS A C 1
ATOM 667 O O . LYS A 1 87 ? -2.055 1.723 9.655 1.00 88.56 87 LYS A O 1
ATOM 672 N N . ARG A 1 88 ? -4.218 1.349 9.173 1.00 86.12 88 ARG A N 1
ATOM 673 C CA . ARG A 1 88 ? -3.962 0.747 7.869 1.00 86.12 88 ARG A CA 1
ATOM 674 C C . ARG A 1 88 ? -3.466 1.784 6.861 1.00 86.12 88 ARG A C 1
ATOM 676 O O . ARG A 1 88 ? -2.504 1.502 6.151 1.00 86.12 88 ARG A O 1
ATOM 683 N N . VAL A 1 89 ? -4.091 2.961 6.810 1.00 87.81 89 VAL A N 1
ATOM 684 C CA . VAL A 1 89 ? -3.673 4.071 5.936 1.00 87.81 89 VAL A CA 1
ATOM 685 C C . VAL A 1 89 ? -2.240 4.488 6.243 1.00 87.81 89 VAL A C 1
ATOM 687 O O . VAL A 1 89 ? -1.412 4.486 5.337 1.00 87.81 89 VAL A O 1
ATOM 690 N N . GLU A 1 90 ? -1.918 4.723 7.516 1.00 88.69 90 GLU A N 1
ATOM 691 C CA . GLU A 1 90 ? -0.572 5.105 7.955 1.00 88.69 90 GLU A CA 1
ATOM 692 C C . GLU A 1 90 ? 0.488 4.085 7.502 1.00 88.69 90 GLU A C 1
ATOM 694 O O . GLU A 1 90 ? 1.545 4.443 6.978 1.00 88.69 90 GLU A O 1
ATOM 699 N N . MET A 1 91 ? 0.190 2.790 7.647 1.00 85.81 91 MET A N 1
ATOM 700 C CA . MET A 1 91 ? 1.091 1.724 7.212 1.00 85.81 91 MET A CA 1
ATOM 701 C C . MET A 1 91 ? 1.305 1.731 5.691 1.00 85.81 91 MET A C 1
ATOM 703 O O . MET A 1 91 ? 2.436 1.551 5.233 1.00 85.81 91 MET A O 1
ATOM 707 N N . PHE A 1 92 ? 0.246 1.943 4.902 1.00 84.50 92 PHE A N 1
ATOM 708 C CA . PHE A 1 92 ? 0.339 1.998 3.440 1.00 84.50 92 PHE A CA 1
ATOM 709 C C . PHE A 1 92 ? 1.063 3.247 2.938 1.00 84.50 92 PHE A C 1
ATOM 711 O O . PHE A 1 92 ? 1.846 3.145 1.994 1.00 84.50 92 PHE A O 1
ATOM 718 N N . GLU A 1 93 ? 0.840 4.404 3.558 1.00 85.06 93 GLU A N 1
ATOM 719 C CA . GLU A 1 93 ? 1.574 5.632 3.247 1.00 85.06 93 GLU A CA 1
ATOM 720 C C . GLU A 1 93 ? 3.061 5.470 3.547 1.00 85.06 93 GLU A C 1
ATOM 722 O O . GLU A 1 93 ? 3.910 5.828 2.730 1.00 85.06 93 GLU A O 1
ATOM 727 N N . TYR A 1 94 ? 3.387 4.859 4.686 1.00 86.56 94 TYR A N 1
ATOM 728 C CA . TYR A 1 94 ? 4.766 4.551 5.026 1.00 86.56 94 TYR A CA 1
ATOM 729 C C . TYR A 1 94 ? 5.401 3.577 4.027 1.00 86.56 94 TYR A C 1
ATOM 731 O O . TYR A 1 94 ? 6.523 3.805 3.576 1.00 86.56 94 TYR A O 1
ATOM 739 N N . ALA A 1 95 ? 4.683 2.525 3.625 1.00 84.88 95 ALA A N 1
ATOM 740 C CA . ALA A 1 95 ? 5.144 1.604 2.589 1.00 84.88 95 ALA A CA 1
ATOM 741 C C . ALA A 1 95 ? 5.395 2.316 1.251 1.00 84.88 95 ALA A C 1
ATOM 743 O O . ALA A 1 95 ? 6.447 2.111 0.650 1.00 84.88 95 ALA A O 1
ATOM 744 N N . ALA A 1 96 ? 4.497 3.211 0.830 1.00 83.19 96 ALA A N 1
ATOM 745 C CA . ALA A 1 96 ? 4.661 3.991 -0.396 1.00 83.19 96 ALA A CA 1
ATOM 746 C C . ALA A 1 96 ? 5.874 4.941 -0.346 1.00 83.19 96 ALA A C 1
ATOM 748 O O . ALA A 1 96 ? 6.535 5.146 -1.360 1.00 83.19 96 ALA A O 1
ATOM 749 N N . GLN A 1 97 ? 6.199 5.498 0.826 1.00 80.75 97 GLN A N 1
ATOM 750 C CA . GLN A 1 97 ? 7.401 6.321 1.010 1.00 80.75 97 GLN A CA 1
ATOM 751 C C . GLN A 1 97 ? 8.693 5.492 0.989 1.00 80.75 97 GLN A C 1
ATOM 753 O O . GLN A 1 97 ? 9.714 5.943 0.475 1.00 80.75 97 GLN A O 1
ATOM 758 N N . VAL A 1 98 ? 8.667 4.293 1.575 1.00 83.88 98 VAL A N 1
ATOM 759 C CA . VAL A 1 98 ? 9.838 3.409 1.701 1.00 83.88 98 VAL A CA 1
ATOM 760 C C . VAL A 1 98 ? 10.160 2.693 0.386 1.00 83.88 98 VAL A C 1
ATOM 762 O O . VAL A 1 98 ? 11.332 2.536 0.045 1.00 83.88 98 VAL A O 1
ATOM 765 N N . ALA A 1 99 ? 9.135 2.260 -0.342 1.00 76.88 99 ALA A N 1
ATOM 766 C CA . ALA A 1 99 ? 9.240 1.635 -1.652 1.00 76.88 99 ALA A CA 1
ATOM 767 C C . ALA A 1 99 ? 8.358 2.415 -2.638 1.00 76.88 99 ALA A C 1
ATOM 769 O O . ALA A 1 99 ? 7.235 1.991 -2.924 1.00 76.88 99 ALA A O 1
ATOM 770 N N . PRO A 1 100 ? 8.828 3.573 -3.137 1.00 70.31 100 PRO A N 1
ATOM 771 C CA . PRO A 1 100 ? 8.107 4.281 -4.181 1.00 70.31 100 PRO A CA 1
ATOM 772 C C . PRO A 1 100 ? 7.965 3.361 -5.394 1.00 70.31 100 PRO A C 1
ATOM 774 O O . PRO A 1 100 ? 8.907 2.646 -5.745 1.00 70.31 100 PRO A O 1
ATOM 777 N N . VAL A 1 101 ? 6.781 3.384 -6.014 1.00 60.22 101 VAL A N 1
ATOM 778 C CA . VAL A 1 101 ? 6.482 2.666 -7.261 1.00 60.22 101 VAL A CA 1
ATOM 779 C C . VAL A 1 101 ? 7.639 2.911 -8.224 1.00 60.22 101 VAL A C 1
ATOM 781 O O . VAL A 1 101 ? 7.967 4.075 -8.468 1.00 60.22 101 VAL A O 1
ATOM 784 N N . GLU A 1 102 ? 8.301 1.834 -8.661 1.00 59.94 102 GLU A N 1
ATOM 785 C CA . GLU A 1 102 ? 9.610 1.900 -9.312 1.00 59.94 102 GLU A CA 1
ATOM 786 C C . GLU A 1 102 ? 9.633 3.010 -10.364 1.00 59.94 102 GLU A C 1
ATOM 788 O O . GLU A 1 102 ? 8.948 2.962 -11.389 1.00 59.94 102 GLU A O 1
ATOM 793 N N . SER A 1 103 ? 10.420 4.052 -10.094 1.00 62.00 103 SER A N 1
ATOM 794 C CA . SER A 1 103 ? 10.733 5.035 -11.118 1.00 62.00 103 SER A CA 1
ATOM 795 C C . SER A 1 103 ? 11.362 4.266 -12.271 1.00 62.00 103 SER A C 1
ATOM 797 O O . SER A 1 103 ? 12.221 3.418 -12.042 1.00 62.00 103 SER A O 1
ATOM 799 N N . ILE A 1 104 ? 10.983 4.569 -13.514 1.00 65.00 104 ILE A N 1
ATOM 800 C CA . ILE A 1 104 ? 11.533 3.914 -14.717 1.00 65.00 104 ILE A CA 1
ATOM 801 C C . ILE A 1 104 ? 13.078 3.883 -14.681 1.00 65.00 104 ILE A C 1
ATOM 803 O O . ILE A 1 104 ? 13.696 2.981 -15.234 1.00 65.00 104 ILE A O 1
ATOM 807 N N . ARG A 1 105 ? 13.710 4.823 -13.962 1.00 64.31 105 ARG A N 1
ATOM 808 C CA . ARG A 1 105 ? 15.152 4.857 -13.683 1.00 64.31 105 ARG A CA 1
ATOM 809 C C . ARG A 1 105 ? 15.682 3.623 -12.942 1.00 64.31 105 ARG A C 1
ATOM 811 O O . ARG A 1 105 ? 16.738 3.137 -13.324 1.00 64.31 105 ARG A O 1
ATOM 818 N N . ASP A 1 106 ? 14.972 3.102 -11.946 1.00 66.06 106 ASP A N 1
ATOM 819 C CA . ASP A 1 106 ? 15.395 1.929 -11.168 1.00 66.06 106 ASP A CA 1
ATOM 820 C C . ASP A 1 106 ? 15.310 0.653 -12.012 1.00 66.06 106 ASP A C 1
ATOM 822 O O . ASP A 1 106 ? 16.245 -0.147 -12.024 1.00 66.06 106 ASP A O 1
ATOM 826 N N . VAL A 1 107 ? 14.251 0.519 -12.814 1.00 70.31 107 VAL A N 1
ATOM 827 C CA . VAL A 1 107 ? 14.103 -0.578 -13.784 1.00 70.31 107 VAL A CA 1
ATOM 828 C C . VAL A 1 107 ? 15.199 -0.503 -14.850 1.00 70.31 107 VAL A C 1
ATOM 830 O O . VAL A 1 107 ? 15.826 -1.506 -15.188 1.00 70.31 107 VAL A O 1
ATOM 833 N N . VAL A 1 108 ? 15.501 0.700 -15.347 1.00 74.25 108 VAL A N 1
ATOM 834 C CA . VAL A 1 108 ? 16.604 0.928 -16.293 1.00 74.25 108 VAL A CA 1
ATOM 835 C C . VAL A 1 108 ? 17.955 0.594 -15.660 1.00 74.25 108 VAL A C 1
ATOM 837 O O . VAL A 1 108 ? 18.790 -0.010 -16.329 1.00 74.25 108 VAL A O 1
ATOM 840 N N . GLN A 1 109 ? 18.172 0.914 -14.383 1.00 72.62 109 GLN A N 1
ATOM 841 C CA . GLN A 1 109 ? 19.399 0.577 -13.658 1.00 72.62 109 GLN A CA 1
ATOM 842 C C . GLN A 1 109 ? 19.545 -0.944 -13.478 1.00 72.62 109 GLN A C 1
ATOM 844 O O . GLN A 1 109 ? 20.636 -1.482 -13.665 1.00 72.62 109 GLN A O 1
ATOM 849 N N . GLN A 1 110 ? 18.452 -1.656 -13.185 1.00 67.88 110 GLN A N 1
ATOM 850 C CA . GLN A 1 110 ? 18.438 -3.121 -13.117 1.00 67.88 110 GLN A CA 1
ATOM 851 C C . GLN A 1 110 ? 18.756 -3.753 -14.478 1.00 67.88 110 GLN A C 1
ATOM 853 O O . GLN A 1 110 ? 19.594 -4.651 -14.560 1.00 67.88 110 GLN A O 1
ATOM 858 N N . ILE A 1 111 ? 18.162 -3.245 -15.563 1.00 74.62 111 ILE A N 1
ATOM 859 C CA . ILE A 1 111 ? 18.470 -3.685 -16.933 1.00 74.62 111 ILE A CA 1
ATOM 860 C C . ILE A 1 111 ? 19.932 -3.369 -17.286 1.00 74.62 111 ILE A C 1
ATOM 862 O O . ILE A 1 111 ? 20.609 -4.183 -17.916 1.00 74.62 111 ILE A O 1
ATOM 866 N N . ALA A 1 112 ? 20.444 -2.210 -16.862 1.00 73.31 112 ALA A N 1
ATOM 867 C CA . ALA A 1 112 ? 21.810 -1.772 -17.133 1.00 73.31 112 ALA A CA 1
ATOM 868 C C . ALA A 1 112 ? 22.873 -2.599 -16.393 1.00 73.31 112 ALA A C 1
ATOM 870 O O . ALA A 1 112 ? 23.967 -2.787 -16.934 1.00 73.31 112 ALA A O 1
ATOM 871 N N . ASN A 1 113 ? 22.539 -3.098 -15.200 1.00 76.81 113 ASN A N 1
ATOM 872 C CA . ASN A 1 113 ? 23.397 -3.941 -14.367 1.00 76.81 113 ASN A CA 1
ATOM 873 C C . ASN A 1 113 ? 23.213 -5.447 -14.630 1.00 76.81 113 ASN A C 1
ATOM 875 O O . ASN A 1 113 ? 23.991 -6.253 -14.123 1.00 76.81 113 ASN A O 1
ATOM 879 N N . SER A 1 114 ? 22.210 -5.846 -15.418 1.00 76.62 114 SER A N 1
ATOM 880 C CA . SER A 1 114 ? 21.969 -7.252 -15.743 1.00 76.62 114 SER A CA 1
ATOM 881 C C . SER A 1 114 ? 23.017 -7.785 -16.736 1.00 76.62 114 SER A C 1
ATOM 883 O O . SER A 1 114 ? 23.318 -7.111 -17.729 1.00 76.62 114 SER A O 1
ATOM 885 N N . PRO A 1 115 ? 23.542 -9.015 -16.558 1.00 78.19 115 PRO A N 1
ATOM 886 C CA . PRO A 1 115 ? 24.551 -9.594 -17.455 1.00 78.19 115 PRO A CA 1
ATOM 887 C C . PRO A 1 115 ? 24.046 -9.775 -18.899 1.00 78.19 115 PRO A C 1
ATOM 889 O O . PRO A 1 115 ? 24.839 -9.895 -19.830 1.00 78.19 115 PRO A O 1
ATOM 892 N N . SER A 1 116 ? 22.726 -9.753 -19.107 1.00 82.44 116 SER A N 1
ATOM 893 C CA . SER A 1 116 ? 22.057 -9.882 -20.404 1.00 82.44 116 SER A CA 1
ATOM 894 C C . SER A 1 116 ? 21.688 -8.544 -21.064 1.00 82.44 116 SER A C 1
ATOM 896 O O . SER A 1 116 ? 20.937 -8.543 -22.038 1.00 82.44 116 SER A O 1
ATOM 898 N N . ARG A 1 117 ? 22.223 -7.395 -20.616 1.00 82.25 117 ARG A N 1
ATOM 899 C CA . ARG A 1 117 ? 21.923 -6.068 -21.203 1.00 82.25 117 ARG A CA 1
ATOM 900 C C . ARG A 1 117 ? 22.045 -6.026 -22.733 1.00 82.25 117 ARG A C 1
ATOM 902 O O . ARG A 1 117 ? 21.231 -5.397 -23.406 1.00 82.25 117 ARG A O 1
ATOM 909 N N . ASN A 1 118 ? 23.026 -6.734 -23.296 1.00 82.94 118 ASN A N 1
ATOM 910 C CA . ASN A 1 118 ? 23.229 -6.808 -24.746 1.00 82.94 118 ASN A CA 1
ATOM 911 C C . ASN A 1 118 ? 22.057 -7.482 -25.475 1.00 82.94 118 ASN A C 1
ATOM 913 O O . ASN A 1 118 ? 21.720 -7.071 -26.580 1.00 82.94 118 ASN A O 1
ATOM 917 N N . TYR A 1 119 ? 21.403 -8.467 -24.855 1.00 87.44 119 TYR A N 1
ATOM 918 C CA . TYR A 1 119 ? 20.223 -9.120 -25.420 1.00 87.44 119 TYR A CA 1
ATOM 919 C C . TYR A 1 119 ? 19.059 -8.131 -25.562 1.00 87.44 119 TYR A C 1
ATOM 921 O O . TYR A 1 119 ? 18.488 -8.008 -26.643 1.00 87.44 119 TYR A O 1
ATOM 929 N N . PHE A 1 120 ? 18.767 -7.354 -24.515 1.00 86.75 120 PHE A N 1
ATOM 930 C CA . PHE A 1 120 ? 17.722 -6.325 -24.562 1.00 86.75 120 PHE A CA 1
ATOM 931 C C . PHE A 1 120 ? 17.991 -5.267 -25.640 1.00 86.75 120 PHE A C 1
ATOM 933 O O . PHE A 1 120 ? 17.077 -4.891 -26.373 1.00 86.75 120 PHE A O 1
ATOM 940 N N . LEU A 1 121 ? 19.248 -4.829 -25.787 1.00 86.44 121 LEU A N 1
ATOM 941 C CA . LEU A 1 121 ? 19.640 -3.878 -26.831 1.00 86.44 121 LEU A CA 1
ATOM 942 C C . LEU A 1 121 ? 19.462 -4.454 -28.240 1.00 86.44 121 LEU A C 1
ATOM 944 O O . LEU A 1 121 ? 18.925 -3.773 -29.110 1.00 86.44 121 LEU A O 1
ATOM 948 N N . VAL A 1 122 ? 19.867 -5.706 -28.469 1.00 90.00 122 VAL A N 1
ATOM 949 C CA . VAL A 1 122 ? 19.700 -6.378 -29.769 1.00 90.00 122 VAL A CA 1
ATOM 950 C C . VAL A 1 122 ? 18.221 -6.521 -30.125 1.00 90.00 122 VAL A C 1
ATOM 952 O O . VAL A 1 122 ? 17.840 -6.234 -31.258 1.00 90.00 122 VAL A O 1
ATOM 955 N N . VAL A 1 123 ? 17.374 -6.893 -29.163 1.00 92.00 123 VAL A N 1
ATOM 956 C CA . VAL A 1 123 ? 15.922 -6.998 -29.372 1.00 92.00 123 VAL A CA 1
ATOM 957 C C . VAL A 1 123 ? 15.309 -5.633 -29.700 1.00 92.00 123 VAL A C 1
ATOM 959 O O . VAL A 1 123 ? 14.548 -5.526 -30.661 1.00 92.00 123 VAL A O 1
ATOM 962 N N . ALA A 1 124 ? 15.670 -4.575 -28.965 1.00 91.06 124 ALA A N 1
ATOM 963 C CA . ALA A 1 124 ? 15.173 -3.222 -29.218 1.00 91.06 124 ALA A CA 1
ATOM 964 C C . ALA A 1 124 ? 15.604 -2.693 -30.598 1.00 91.06 124 ALA A C 1
ATOM 966 O O . ALA A 1 124 ? 14.779 -2.189 -31.361 1.00 91.06 124 ALA A O 1
ATOM 967 N N . MET A 1 125 ? 16.881 -2.864 -30.950 1.00 92.81 125 MET A N 1
ATOM 968 C CA . MET A 1 125 ? 17.414 -2.483 -32.262 1.00 92.81 125 MET A CA 1
ATOM 969 C C . MET A 1 125 ? 16.774 -3.292 -33.395 1.00 92.81 125 MET A C 1
ATOM 971 O O . MET A 1 125 ? 16.458 -2.734 -34.444 1.00 92.81 125 MET A O 1
ATOM 975 N N . GLY A 1 126 ? 16.527 -4.586 -33.179 1.00 95.19 126 GLY A N 1
ATOM 976 C CA . GLY A 1 126 ? 15.817 -5.446 -34.122 1.00 95.19 126 GLY A CA 1
ATOM 977 C C . GLY A 1 126 ? 14.375 -4.993 -34.347 1.00 95.19 126 GLY A C 1
ATOM 978 O O . GLY A 1 126 ? 13.956 -4.852 -35.493 1.00 95.19 126 GLY A O 1
ATOM 979 N N . ALA A 1 127 ? 13.636 -4.685 -33.279 1.00 94.44 127 ALA A N 1
ATOM 980 C CA . ALA A 1 127 ? 12.264 -4.188 -33.371 1.00 94.44 127 ALA A CA 1
ATOM 981 C C . ALA A 1 127 ? 12.187 -2.850 -34.124 1.00 94.44 127 ALA A C 1
ATOM 983 O O . ALA A 1 127 ? 11.379 -2.707 -35.042 1.00 94.44 127 ALA A O 1
ATOM 984 N N . LEU A 1 128 ? 13.071 -1.896 -33.806 1.00 95.31 128 LEU A N 1
ATOM 985 C CA . LEU A 1 128 ? 13.166 -0.625 -34.531 1.00 95.31 128 LEU A CA 1
ATOM 986 C C . LEU A 1 128 ? 13.541 -0.832 -36.003 1.00 95.31 128 LEU A C 1
ATOM 988 O O . LEU A 1 128 ? 12.964 -0.187 -36.876 1.00 95.31 128 LEU A O 1
ATOM 992 N N . GLY A 1 129 ? 14.452 -1.763 -36.295 1.00 95.19 129 GLY A N 1
ATOM 993 C CA . GLY A 1 129 ? 14.821 -2.139 -37.658 1.00 95.19 129 GLY A CA 1
ATOM 994 C C . GLY A 1 129 ? 13.650 -2.730 -38.444 1.00 95.19 129 GLY A C 1
ATOM 995 O O . GLY A 1 129 ? 13.414 -2.329 -39.580 1.00 95.19 129 GLY A O 1
ATOM 996 N N . VAL A 1 130 ? 12.866 -3.624 -37.835 1.00 93.94 130 VAL A N 1
ATOM 997 C CA . VAL A 1 130 ? 11.663 -4.207 -38.452 1.00 93.94 130 VAL A CA 1
ATOM 998 C C . VAL A 1 130 ? 10.596 -3.142 -38.693 1.00 93.94 130 VAL A C 1
ATOM 1000 O O . VAL A 1 130 ? 10.011 -3.115 -39.773 1.00 93.94 130 VAL A O 1
ATOM 1003 N N . ILE A 1 131 ? 10.375 -2.229 -37.743 1.00 93.38 131 ILE A N 1
ATOM 1004 C CA . ILE A 1 131 ? 9.441 -1.106 -37.911 1.00 93.38 131 ILE A CA 1
ATOM 1005 C C . ILE A 1 131 ? 9.907 -0.183 -39.039 1.00 93.38 131 ILE A C 1
ATOM 1007 O O . ILE A 1 131 ? 9.103 0.217 -39.877 1.00 93.38 131 ILE A O 1
ATOM 1011 N N . PHE A 1 132 ? 11.200 0.135 -39.102 1.00 92.88 132 PHE A N 1
ATOM 1012 C CA . PHE A 1 132 ? 11.754 1.017 -40.125 1.00 92.88 132 PHE A CA 1
ATOM 1013 C C . PHE A 1 132 ? 11.705 0.383 -41.519 1.00 92.88 132 PHE A C 1
ATOM 1015 O O . PHE A 1 132 ? 11.250 1.015 -42.471 1.00 92.88 132 PHE A O 1
ATOM 1022 N N . LEU A 1 133 ? 12.108 -0.884 -41.645 1.00 89.69 133 LEU A N 1
ATOM 1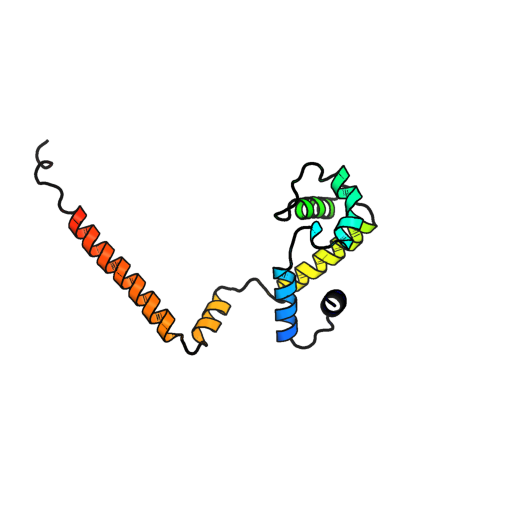023 C CA . LEU A 1 133 ? 12.027 -1.631 -42.899 1.00 89.69 133 LEU A CA 1
ATOM 1024 C C . LEU A 1 133 ? 10.568 -1.828 -43.317 1.00 89.69 133 LEU A C 1
ATOM 1026 O O . LEU A 1 133 ? 10.217 -1.507 -44.448 1.00 89.69 133 LEU A O 1
ATOM 1030 N N . GLY A 1 134 ? 9.696 -2.260 -42.406 1.00 89.31 134 GLY A N 1
ATOM 1031 C CA . GLY A 1 134 ? 8.259 -2.387 -42.649 1.00 89.31 134 GLY A CA 1
ATOM 1032 C C . GLY A 1 134 ? 7.620 -1.061 -43.065 1.00 89.31 134 GLY A C 1
ATOM 1033 O O . GLY A 1 134 ? 6.879 -1.016 -44.042 1.00 89.31 134 GLY A O 1
ATOM 1034 N N . GLY A 1 135 ? 7.976 0.044 -42.408 1.00 87.00 135 GLY A N 1
ATOM 1035 C CA . GLY A 1 135 ? 7.538 1.395 -42.758 1.00 87.00 135 GLY A CA 1
ATOM 1036 C C . GLY A 1 135 ? 8.057 1.871 -44.117 1.00 87.00 135 GLY A C 1
ATOM 1037 O O . GLY A 1 135 ? 7.317 2.509 -44.862 1.00 87.00 135 GLY A O 1
ATOM 1038 N N . LEU A 1 136 ? 9.288 1.517 -44.497 1.00 85.69 136 LEU A N 1
ATOM 1039 C CA . LEU A 1 136 ? 9.847 1.804 -45.823 1.00 85.69 136 LEU A CA 1
ATOM 1040 C C . LEU A 1 136 ? 9.190 0.973 -46.932 1.00 85.69 136 LEU A C 1
ATOM 1042 O O . LEU A 1 136 ? 8.939 1.502 -48.018 1.00 85.69 136 LEU A O 1
ATOM 1046 N N . PHE A 1 137 ? 8.900 -0.305 -46.675 1.00 77.94 137 PHE A N 1
ATOM 1047 C CA . PHE A 1 13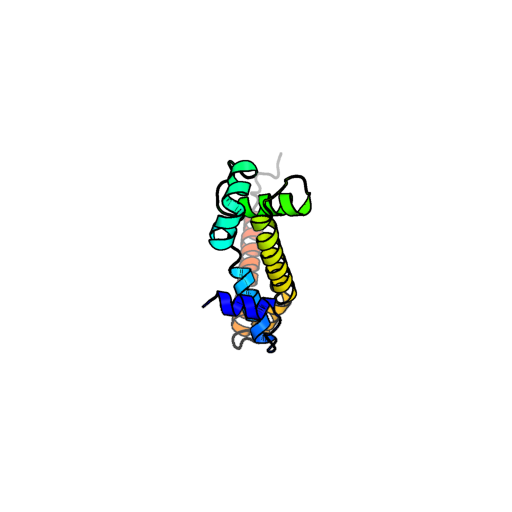7 ? 8.203 -1.181 -47.617 1.00 77.94 137 PHE A CA 1
ATOM 1048 C C . PHE A 1 137 ? 6.739 -0.762 -47.779 1.00 77.94 137 PHE A C 1
ATOM 1050 O O . PHE A 1 137 ? 6.296 -0.545 -48.906 1.00 77.94 137 PHE A O 1
ATOM 1057 N N . CYS A 1 138 ? 6.012 -0.525 -46.685 1.00 70.62 138 CYS A N 1
ATOM 1058 C CA . CYS A 1 138 ? 4.643 -0.014 -46.733 1.00 70.62 138 CYS A CA 1
ATOM 1059 C C . CYS A 1 138 ? 4.591 1.400 -47.333 1.00 70.62 138 CYS A C 1
ATOM 1061 O O . CYS A 1 138 ? 3.797 1.646 -48.231 1.00 70.62 138 CYS A O 1
ATOM 1063 N N . GLY A 1 139 ? 5.496 2.308 -46.956 1.00 64.75 139 GLY A N 1
ATOM 1064 C CA . GLY A 1 139 ? 5.562 3.669 -47.502 1.00 64.75 139 GLY A CA 1
ATOM 1065 C C . GLY A 1 139 ? 5.887 3.735 -49.001 1.00 64.75 139 GLY A C 1
ATOM 1066 O O . GLY A 1 139 ? 5.403 4.629 -49.699 1.00 64.75 139 GLY A O 1
ATOM 1067 N N . ARG A 1 140 ? 6.658 2.775 -49.535 1.00 61.56 140 ARG A N 1
ATOM 1068 C CA . ARG A 1 140 ? 6.874 2.635 -50.987 1.00 61.56 140 ARG A CA 1
ATOM 1069 C C . ARG A 1 140 ? 5.685 2.003 -51.708 1.00 61.56 140 ARG A C 1
ATOM 1071 O O . ARG A 1 140 ? 5.408 2.392 -52.841 1.00 61.56 140 ARG A O 1
ATOM 1078 N N . VAL A 1 141 ? 4.978 1.067 -51.076 1.00 60.94 141 VAL A N 1
ATOM 1079 C CA . VAL A 1 141 ? 3.803 0.412 -51.670 1.00 60.94 141 VAL A CA 1
ATOM 1080 C C . VAL A 1 141 ? 2.621 1.383 -51.767 1.00 60.94 141 VAL A C 1
ATOM 1082 O O . VAL A 1 141 ? 2.001 1.460 -52.827 1.00 60.94 141 VAL A O 1
ATOM 1085 N N . THR A 1 142 ? 2.374 2.220 -50.753 1.00 61.19 142 THR A N 1
ATOM 1086 C CA . THR A 1 142 ? 1.267 3.199 -50.773 1.00 61.19 142 THR A CA 1
ATOM 1087 C C . THR A 1 142 ? 1.521 4.405 -51.690 1.00 61.19 142 THR A C 1
ATOM 1089 O O . THR A 1 142 ? 0.586 5.131 -52.017 1.00 61.19 142 THR A O 1
ATOM 1092 N N . LYS A 1 143 ? 2.759 4.623 -52.169 1.00 53.97 143 LYS A N 1
ATOM 1093 C CA . LYS A 1 143 ? 3.065 5.658 -53.180 1.00 53.97 143 LYS A CA 1
ATOM 1094 C C . LYS A 1 143 ? 2.789 5.234 -54.627 1.00 53.97 143 LYS A C 1
ATOM 1096 O O . LYS A 1 143 ? 2.858 6.089 -55.511 1.00 53.97 143 LYS A O 1
ATOM 1101 N N . ARG A 1 144 ? 2.423 3.973 -54.903 1.00 55.12 144 ARG A N 1
ATOM 1102 C CA . ARG A 1 144 ? 1.828 3.596 -56.199 1.00 55.12 144 ARG A CA 1
ATOM 1103 C C . ARG A 1 144 ? 0.349 3.993 -56.231 1.00 55.12 144 ARG A C 1
ATOM 1105 O O . ARG A 1 144 ? -0.538 3.149 -56.235 1.00 55.12 144 ARG A O 1
ATOM 1112 N N . VAL A 1 145 ? 0.091 5.298 -56.282 1.00 58.53 145 VAL A N 1
ATOM 1113 C CA . VAL A 1 145 ? -1.205 5.813 -56.736 1.00 58.53 145 VAL A CA 1
ATOM 1114 C C . VAL A 1 145 ? -1.311 5.493 -58.235 1.00 58.53 145 VAL A C 1
ATOM 1116 O O . VAL A 1 145 ? -0.401 5.858 -58.987 1.00 58.53 145 VAL A O 1
ATOM 1119 N N . PRO A 1 146 ? -2.356 4.789 -58.703 1.00 56.75 146 PRO A N 1
ATOM 1120 C CA . PRO A 1 146 ? -2.538 4.536 -60.125 1.00 56.75 146 PRO A CA 1
ATOM 1121 C C . PRO A 1 146 ? -2.703 5.865 -60.875 1.00 56.75 146 PRO A C 1
ATOM 1123 O O . PRO A 1 146 ? -3.463 6.741 -60.468 1.00 56.75 146 PRO A O 1
ATOM 1126 N N . ILE A 1 147 ? -2.021 5.990 -62.017 1.00 57.41 147 ILE A N 1
ATOM 1127 C CA . ILE A 1 147 ? -2.044 7.142 -62.947 1.00 57.41 147 ILE A CA 1
ATOM 1128 C C . ILE A 1 147 ? -3.464 7.537 -63.426 1.00 57.41 147 ILE A C 1
ATOM 1130 O O . ILE A 1 147 ? -3.645 8.584 -64.037 1.00 57.41 147 ILE A O 1
ATOM 1134 N N . SER A 1 148 ? -4.492 6.752 -63.094 1.00 52.88 148 SER A N 1
ATOM 1135 C CA . SER A 1 148 ? -5.901 7.012 -63.405 1.00 52.88 148 SER A CA 1
ATOM 1136 C C . SER A 1 148 ? -6.524 8.214 -62.674 1.00 52.88 148 SER A C 1
ATOM 1138 O O . SER A 1 148 ? -7.631 8.599 -63.034 1.00 52.88 148 SER A O 1
ATOM 1140 N N . MET A 1 149 ? -5.875 8.810 -61.665 1.00 60.03 149 MET A N 1
ATOM 1141 C CA . MET A 1 149 ? -6.439 9.951 -60.914 1.00 60.03 149 MET A CA 1
ATOM 1142 C C . MET A 1 149 ? -5.842 11.318 -61.295 1.00 60.03 149 MET A C 1
ATOM 1144 O O . MET A 1 149 ? -6.112 12.303 -60.618 1.00 60.03 149 MET A O 1
ATOM 1148 N N . LYS A 1 150 ? -5.037 11.408 -62.368 1.00 52.31 150 LYS A N 1
ATOM 1149 C CA . LYS A 1 150 ? -4.443 12.682 -62.830 1.00 52.31 150 LYS A CA 1
ATOM 1150 C C . LYS A 1 150 ? -5.291 13.445 -63.863 1.00 52.31 150 LYS A C 1
ATOM 1152 O O . LYS A 1 150 ? -4.878 14.513 -64.287 1.00 52.31 150 LYS A O 1
ATOM 1157 N N . ASN A 1 151 ? -6.471 12.947 -64.233 1.00 50.72 151 ASN A N 1
ATOM 1158 C CA . ASN A 1 151 ? -7.415 13.678 -65.084 1.00 50.72 151 ASN A CA 1
ATOM 1159 C C . ASN A 1 151 ? -8.836 13.604 -64.508 1.00 50.72 151 ASN A C 1
ATOM 1161 O O . ASN A 1 151 ? -9.632 12.765 -64.929 1.00 50.72 151 ASN A O 1
ATOM 1165 N N . ARG A 1 152 ? -9.140 14.488 -63.556 1.00 48.88 152 ARG A N 1
ATOM 1166 C CA . ARG A 1 152 ? -10.448 15.135 -63.413 1.00 48.88 152 ARG A CA 1
ATOM 1167 C C . ARG A 1 152 ? -10.301 16.414 -62.602 1.00 48.88 152 ARG A C 1
ATOM 1169 O O . ARG A 1 152 ? -9.530 16.376 -61.620 1.00 48.88 152 ARG A O 1
#

Organism: Ornithodoros erraticus (NCBI:txid265619)